Protein AF-A0A0S9Q7I0-F1 (afdb_monomer_lite)

Sequence (78 aa):
MHAPRERRSCGTPHPPRRRRIEIHATAGPLGADRPADCYVLVGDDYASVLTDLMAAVPSGWVLLSVDVVPDPGESQNR

Foldseek 3Di:
DDDPDDPPPDDPDPPPPLFKKKKWWWKDAPPDPDDIDIDIFIDSDPVVRVVVVVVPHDPRMDIPDMDIDGDPVVPDDD

pLDDT: mean 74.78, std 18.47, range [40.72, 93.56]

Secondary structure (DSSP, 8-state):
-------------PPP----EEEEEEEEETT-SSPPEEEEEEES-HHHHHHHHHHHSPTTEEEEEEEEE--GGGS---

Radius of gyration: 22.13 Å; chains: 1; bounding box: 40×27×78 Å

Structure (mmCIF, N/CA/C/O backbone):
data_AF-A0A0S9Q7I0-F1
#
_entry.id   AF-A0A0S9Q7I0-F1
#
loop_
_atom_site.group_PDB
_atom_site.id
_atom_site.type_symbol
_atom_site.label_atom_id
_atom_site.label_alt_id
_atom_site.label_comp_id
_atom_site.label_asym_id
_atom_site.label_entity_id
_atom_site.label_seq_id
_atom_site.pdbx_PDB_ins_code
_atom_site.Cartn_x
_atom_site.Cartn_y
_atom_site.Cartn_z
_atom_site.occupancy
_atom_site.B_iso_or_equiv
_atom_site.auth_seq_id
_atom_site.auth_comp_id
_atom_site.auth_asym_id
_atom_site.auth_atom_id
_atom_site.pdbx_PDB_model_num
ATOM 1 N N . MET A 1 1 ? 28.483 3.887 -62.828 1.00 40.72 1 MET A N 1
ATOM 2 C CA . MET A 1 1 ? 28.533 2.864 -61.761 1.00 40.72 1 MET A CA 1
ATOM 3 C C . MET A 1 1 ? 27.833 3.446 -60.538 1.00 40.72 1 MET A C 1
ATOM 5 O O . MET A 1 1 ? 28.441 4.217 -59.812 1.00 40.72 1 MET A O 1
ATOM 9 N N . HIS A 1 2 ? 26.532 3.191 -60.383 1.00 48.41 2 HIS A N 1
ATOM 10 C CA . HIS A 1 2 ? 25.728 3.710 -59.272 1.00 48.41 2 HIS A CA 1
ATOM 11 C C . HIS A 1 2 ? 25.380 2.565 -58.324 1.00 48.41 2 HIS A C 1
ATOM 13 O O . HIS A 1 2 ? 24.660 1.652 -58.710 1.00 48.41 2 HIS A O 1
ATOM 19 N N . ALA A 1 3 ? 25.870 2.641 -57.090 1.00 52.00 3 ALA A N 1
ATOM 20 C CA . ALA A 1 3 ? 25.323 1.898 -55.965 1.00 52.00 3 ALA A CA 1
ATOM 21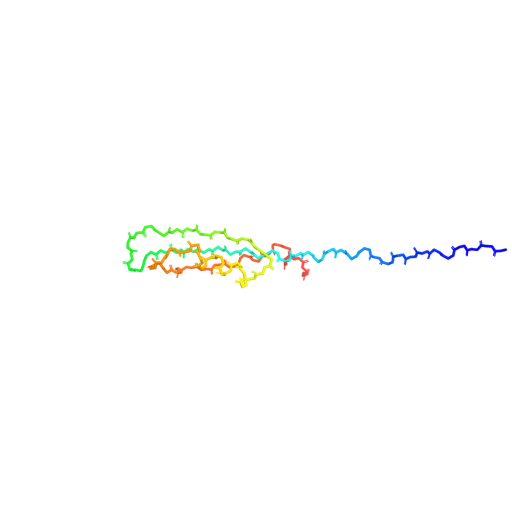 C C . ALA A 1 3 ? 24.819 2.935 -54.949 1.00 52.00 3 ALA A C 1
ATOM 23 O O . ALA A 1 3 ? 25.643 3.618 -54.332 1.00 52.00 3 ALA A O 1
ATOM 24 N N . PRO A 1 4 ? 23.498 3.133 -54.792 1.00 52.47 4 PRO A N 1
ATOM 25 C CA . PRO A 1 4 ? 22.989 3.880 -53.655 1.00 52.47 4 PRO A CA 1
ATOM 26 C C . PRO A 1 4 ? 23.300 3.059 -52.400 1.00 52.47 4 PRO A C 1
ATOM 28 O O . PRO A 1 4 ? 22.774 1.966 -52.212 1.00 52.47 4 PRO A O 1
ATOM 31 N N . ARG A 1 5 ? 24.220 3.560 -51.569 1.00 58.84 5 ARG A N 1
ATOM 32 C CA . ARG A 1 5 ? 24.541 2.954 -50.272 1.00 58.84 5 ARG A CA 1
ATOM 33 C C . ARG A 1 5 ? 23.276 2.987 -49.423 1.00 58.84 5 ARG A C 1
ATOM 35 O O . ARG A 1 5 ? 22.794 4.059 -49.063 1.00 58.84 5 ARG A O 1
ATOM 42 N N . GLU A 1 6 ? 22.739 1.803 -49.162 1.00 53.78 6 GLU A N 1
ATOM 43 C CA . GLU A 1 6 ? 21.593 1.562 -48.299 1.00 53.78 6 GLU A CA 1
ATOM 44 C C . GLU A 1 6 ? 21.723 2.349 -46.990 1.00 53.78 6 GLU A C 1
ATOM 46 O O . GLU A 1 6 ? 22.673 2.181 -46.220 1.00 53.78 6 GLU A O 1
ATOM 51 N N . ARG A 1 7 ? 20.727 3.197 -46.718 1.00 49.91 7 ARG A N 1
ATOM 52 C CA . ARG A 1 7 ? 20.443 3.699 -45.375 1.00 49.91 7 ARG A CA 1
ATOM 53 C C . ARG A 1 7 ? 20.048 2.499 -44.514 1.00 49.91 7 ARG A C 1
ATOM 55 O O . ARG A 1 7 ? 18.872 2.175 -44.388 1.00 49.91 7 ARG A O 1
ATOM 62 N N . ARG A 1 8 ? 21.027 1.847 -43.888 1.00 51.53 8 ARG A N 1
ATOM 63 C CA . ARG A 1 8 ? 20.762 1.053 -42.688 1.00 51.53 8 ARG A CA 1
ATOM 64 C C . ARG A 1 8 ? 20.415 2.036 -41.578 1.00 51.53 8 ARG A C 1
ATOM 66 O O . ARG A 1 8 ? 21.288 2.507 -40.856 1.00 51.53 8 ARG A O 1
ATOM 73 N N . SER A 1 9 ? 19.134 2.377 -41.466 1.00 44.75 9 SER A N 1
ATOM 74 C CA . SER A 1 9 ? 18.578 2.801 -40.185 1.00 44.75 9 SER A CA 1
ATOM 75 C C . SER A 1 9 ? 18.713 1.603 -39.253 1.00 44.75 9 SER A C 1
ATOM 77 O O . SER A 1 9 ? 17.872 0.709 -39.240 1.00 44.75 9 SER A O 1
ATOM 79 N N . CYS A 1 10 ? 19.850 1.527 -38.562 1.00 54.19 10 CYS A N 1
ATOM 80 C CA . CYS A 1 10 ? 20.063 0.567 -37.498 1.00 54.19 10 CYS A CA 1
ATOM 81 C C . CYS A 1 10 ? 18.964 0.770 -36.460 1.00 54.19 10 CYS A C 1
ATOM 83 O O . CYS A 1 10 ? 18.895 1.836 -35.861 1.00 54.19 10 CYS A O 1
ATOM 85 N N . GLY A 1 11 ? 18.132 -0.261 -36.304 1.00 42.91 11 GLY A N 1
ATOM 86 C CA . GLY A 1 11 ? 17.273 -0.508 -35.157 1.00 42.91 11 GLY A CA 1
ATOM 87 C C . GLY A 1 11 ? 16.343 0.639 -34.801 1.00 42.91 11 GLY A C 1
ATOM 88 O O . GLY A 1 11 ? 16.727 1.568 -34.099 1.00 42.91 11 GLY A O 1
ATOM 89 N N . THR A 1 12 ? 15.062 0.505 -35.139 1.00 52.75 12 THR A N 1
ATOM 90 C CA . THR A 1 12 ? 14.035 1.022 -34.233 1.00 52.75 12 THR A CA 1
ATOM 91 C C . THR A 1 12 ? 14.432 0.538 -32.835 1.00 52.75 12 THR A C 1
ATOM 93 O O . THR A 1 12 ? 14.559 -0.682 -32.670 1.00 52.75 12 THR A O 1
ATOM 96 N N . PRO A 1 13 ? 14.732 1.419 -31.859 1.00 52.81 13 PRO A N 1
ATOM 97 C CA . PRO A 1 13 ? 14.947 0.957 -30.503 1.00 52.81 13 PRO A CA 1
ATOM 98 C C . PRO A 1 13 ? 13.670 0.209 -30.152 1.00 52.81 13 PRO A C 1
ATOM 100 O O . PRO A 1 13 ? 12.586 0.793 -30.174 1.00 52.81 13 PRO A O 1
ATOM 103 N N . HIS A 1 14 ? 13.775 -1.103 -29.935 1.00 48.38 14 HIS A N 1
ATOM 104 C CA . HIS A 1 14 ? 12.704 -1.815 -29.262 1.00 48.38 14 HIS A CA 1
ATOM 105 C C . HIS A 1 14 ? 12.465 -0.984 -28.001 1.00 48.38 14 HIS A C 1
ATOM 107 O O . HIS A 1 14 ? 13.436 -0.785 -27.258 1.00 48.38 14 HIS A O 1
ATOM 113 N N . PRO A 1 15 ? 11.269 -0.393 -27.798 1.00 50.94 15 PRO A N 1
ATOM 114 C CA . PRO A 1 15 ? 11.025 0.336 -26.569 1.00 50.94 15 PRO A CA 1
ATOM 115 C C . PRO A 1 15 ? 11.403 -0.634 -25.453 1.00 50.94 15 PRO A C 1
ATOM 117 O O . PRO A 1 15 ? 11.030 -1.812 -25.556 1.00 50.94 15 PRO A O 1
ATOM 120 N N . PRO A 1 16 ? 12.228 -0.214 -24.474 1.00 53.09 16 PRO A N 1
ATOM 121 C CA . PRO A 1 16 ? 12.614 -1.109 -23.396 1.00 53.09 16 PRO A CA 1
ATOM 122 C C . PRO A 1 16 ? 11.318 -1.726 -22.891 1.00 53.09 16 PRO A C 1
ATOM 12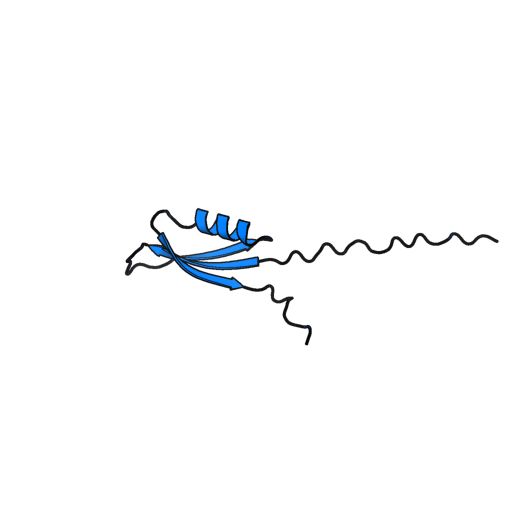4 O O . PRO A 1 16 ? 10.368 -0.979 -22.644 1.00 53.09 16 PRO A O 1
ATOM 127 N N . ARG A 1 17 ? 11.230 -3.068 -22.863 1.00 56.91 17 ARG A N 1
ATOM 128 C CA . ARG A 1 17 ? 10.123 -3.761 -22.198 1.00 56.91 17 ARG A CA 1
ATOM 129 C C . ARG A 1 17 ? 10.075 -3.135 -20.815 1.00 56.91 17 ARG A C 1
ATOM 131 O O . ARG A 1 17 ? 10.965 -3.396 -20.008 1.00 56.91 17 ARG A O 1
ATOM 138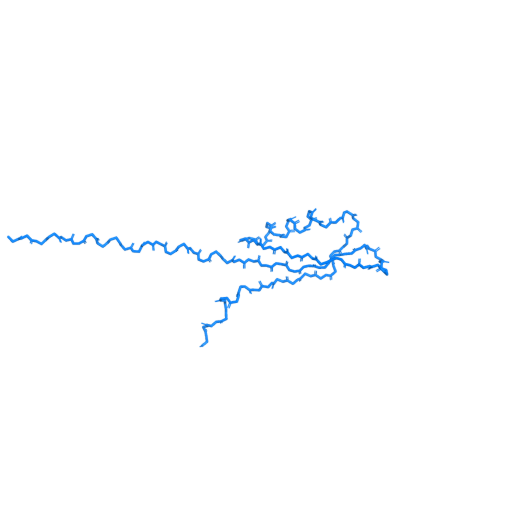 N N . ARG A 1 18 ? 9.151 -2.193 -20.607 1.00 59.91 18 ARG A N 1
ATOM 139 C CA . ARG A 1 18 ? 9.038 -1.489 -19.339 1.00 59.91 18 ARG A CA 1
ATOM 140 C C . ARG A 1 18 ? 8.744 -2.590 -18.344 1.00 59.91 18 ARG A C 1
ATOM 142 O O . ARG A 1 18 ? 7.745 -3.289 -18.504 1.00 59.91 18 ARG A O 1
ATOM 149 N N . ARG A 1 19 ? 9.699 -2.839 -17.447 1.00 66.75 19 ARG A N 1
ATOM 150 C CA . ARG A 1 19 ? 9.563 -3.851 -16.407 1.00 66.75 19 ARG A CA 1
ATOM 151 C C . ARG A 1 19 ? 8.351 -3.426 -15.597 1.00 66.75 19 ARG A C 1
ATOM 153 O O . ARG A 1 19 ? 8.408 -2.410 -14.91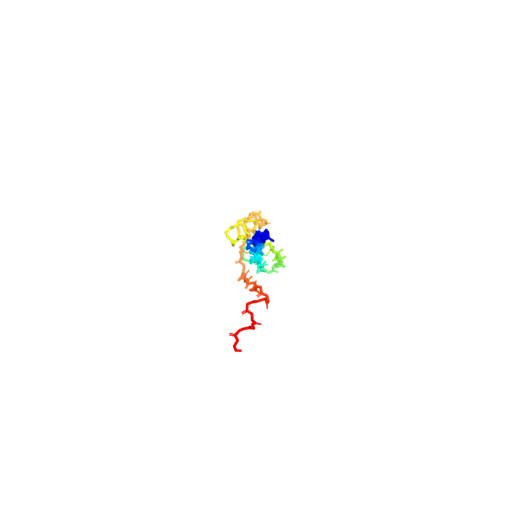2 1.00 66.75 19 ARG A O 1
ATOM 160 N N . ARG A 1 20 ? 7.243 -4.139 -15.776 1.00 77.81 20 ARG A N 1
ATOM 161 C CA . ARG A 1 20 ? 6.038 -3.890 -15.001 1.00 77.81 20 ARG A CA 1
ATOM 162 C C . ARG A 1 20 ? 6.281 -4.476 -13.624 1.00 77.81 20 ARG A C 1
ATOM 164 O O . ARG A 1 20 ? 6.720 -5.615 -13.498 1.00 77.81 20 ARG A O 1
ATOM 171 N N . ILE A 1 21 ? 6.056 -3.657 -12.616 1.00 85.62 21 ILE A N 1
ATOM 172 C CA . ILE A 1 21 ? 6.158 -4.009 -11.212 1.00 85.62 21 ILE A CA 1
ATOM 173 C C . ILE A 1 21 ? 4.731 -4.148 -10.723 1.00 85.62 21 ILE A C 1
ATOM 175 O O . ILE A 1 21 ? 3.942 -3.208 -10.821 1.00 85.62 21 ILE A O 1
ATOM 179 N N . GLU A 1 22 ? 4.408 -5.328 -10.224 1.00 89.94 22 GLU A N 1
ATOM 180 C CA . GLU A 1 22 ? 3.127 -5.623 -9.611 1.00 89.94 22 GLU A CA 1
ATOM 181 C C . GLU A 1 22 ? 3.352 -5.823 -8.112 1.00 89.94 22 GLU A C 1
ATOM 183 O O . GLU A 1 22 ? 4.220 -6.591 -7.701 1.00 89.94 22 GLU A O 1
ATOM 188 N N . ILE A 1 23 ? 2.612 -5.082 -7.292 1.00 91.56 23 ILE A N 1
ATOM 189 C CA . ILE A 1 23 ? 2.663 -5.162 -5.835 1.00 91.56 23 ILE A CA 1
ATOM 190 C C . ILE A 1 23 ? 1.326 -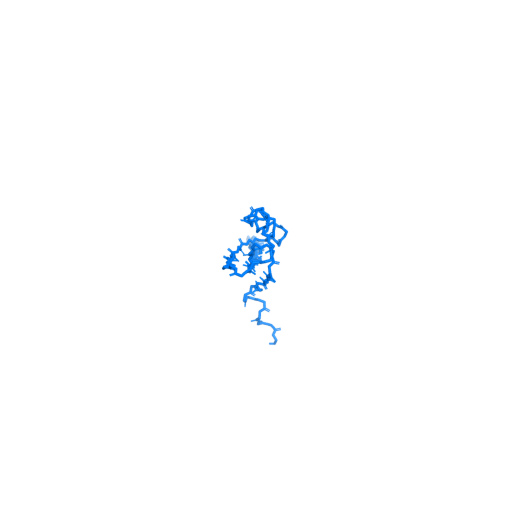5.702 -5.346 1.00 91.56 23 ILE A C 1
ATOM 192 O O . ILE A 1 23 ? 0.274 -5.133 -5.639 1.00 91.56 23 ILE A O 1
ATOM 196 N N . HIS A 1 24 ? 1.382 -6.796 -4.595 1.00 93.19 24 HIS A N 1
ATOM 197 C CA . HIS A 1 24 ? 0.261 -7.378 -3.868 1.00 93.19 24 HIS A CA 1
ATOM 198 C C . HIS A 1 24 ? 0.447 -7.042 -2.399 1.00 93.19 24 HIS A C 1
ATOM 200 O O . HIS A 1 24 ? 1.442 -7.423 -1.794 1.00 93.19 24 HIS A O 1
ATOM 206 N N . ALA A 1 25 ? -0.489 -6.324 -1.804 1.00 93.12 25 ALA A N 1
ATOM 207 C CA . ALA A 1 25 ? -0.403 -5.932 -0.410 1.00 93.12 25 ALA A CA 1
ATOM 208 C C . ALA A 1 25 ? -1.681 -6.280 0.334 1.00 93.12 25 ALA A C 1
ATOM 210 O O . ALA A 1 25 ? -2.766 -6.264 -0.236 1.00 93.12 25 ALA A O 1
ATOM 211 N N . THR A 1 26 ? -1.554 -6.546 1.626 1.00 92.75 26 THR A N 1
ATOM 212 C CA . THR A 1 26 ? -2.699 -6.712 2.518 1.00 92.75 26 THR A CA 1
ATOM 213 C C . THR A 1 26 ? -2.627 -5.629 3.580 1.00 92.75 26 THR A C 1
ATOM 215 O O . THR A 1 26 ? -1.582 -5.473 4.216 1.00 92.75 26 THR A O 1
ATOM 218 N N . ALA A 1 27 ? -3.711 -4.884 3.791 1.00 93.31 27 ALA A N 1
ATOM 219 C CA . ALA A 1 27 ? -3.785 -3.860 4.828 1.00 93.31 27 ALA A CA 1
ATOM 220 C C . ALA A 1 27 ? -5.018 -4.051 5.708 1.00 93.31 27 ALA A C 1
ATOM 222 O O . ALA A 1 27 ? -6.073 -4.469 5.237 1.00 93.31 27 ALA A O 1
ATOM 223 N N . GLY A 1 28 ? -4.892 -3.721 6.989 1.00 92.06 28 GLY A N 1
ATOM 224 C CA . GLY A 1 28 ? -5.985 -3.844 7.949 1.00 92.06 28 GLY A CA 1
ATOM 225 C C . GLY A 1 28 ? -5.833 -2.898 9.140 1.00 92.06 28 GLY A C 1
ATOM 226 O O . GLY A 1 28 ? -4.753 -2.346 9.357 1.00 92.06 28 GLY A O 1
ATOM 227 N N . PRO A 1 29 ? -6.896 -2.685 9.930 1.00 90.56 29 PRO A N 1
ATOM 228 C CA . PRO A 1 29 ? -6.839 -1.816 11.099 1.00 90.56 29 PRO A CA 1
ATOM 229 C C . PRO A 1 29 ? -5.870 -2.344 12.168 1.00 90.56 29 PRO A C 1
ATOM 231 O O . PRO A 1 29 ? -5.785 -3.550 12.415 1.00 90.56 29 PRO A O 1
ATOM 234 N N . LEU A 1 30 ? -5.156 -1.429 12.835 1.00 80.44 30 LEU A N 1
ATOM 235 C CA . LEU A 1 30 ? -4.208 -1.775 13.896 1.00 80.44 30 LEU A CA 1
ATOM 236 C C . LEU A 1 30 ? -4.935 -2.483 15.058 1.00 80.44 30 LEU A C 1
ATOM 238 O O . LEU A 1 30 ? -5.819 -1.906 15.689 1.00 80.44 30 LEU A O 1
ATOM 242 N N . GLY A 1 31 ? -4.544 -3.726 15.354 1.00 74.50 31 GLY A N 1
ATOM 243 C CA . GLY A 1 31 ? -5.081 -4.502 16.481 1.00 74.50 31 GLY A CA 1
ATOM 244 C C . GLY A 1 31 ? -6.389 -5.249 16.206 1.00 74.50 31 GLY A C 1
ATOM 245 O O . GLY A 1 31 ? -7.093 -5.590 17.154 1.00 74.50 31 GLY A O 1
ATOM 246 N N . ALA A 1 32 ? -6.746 -5.484 14.941 1.00 58.78 32 ALA A N 1
ATOM 247 C CA . ALA A 1 32 ? -8.073 -5.979 14.613 1.00 58.78 32 ALA A CA 1
ATOM 248 C C . ALA A 1 32 ? -8.163 -7.483 14.301 1.00 58.78 32 ALA A C 1
ATOM 250 O O . ALA A 1 32 ? -7.492 -8.005 13.419 1.00 58.78 32 ALA A O 1
ATOM 251 N N . ASP A 1 33 ? -9.151 -8.099 14.952 1.00 65.19 33 ASP A N 1
ATOM 252 C CA . ASP A 1 33 ? -9.896 -9.326 14.619 1.00 65.19 33 ASP A CA 1
ATOM 253 C C . ASP A 1 33 ? -10.838 -9.122 13.397 1.00 65.19 33 ASP A C 1
ATOM 255 O O . ASP A 1 33 ? -11.865 -9.777 13.247 1.00 65.19 33 ASP A O 1
ATOM 259 N N . ARG A 1 34 ? -10.561 -8.118 12.549 1.00 62.00 34 ARG A N 1
ATOM 260 C CA . ARG A 1 34 ? -11.409 -7.698 11.415 1.00 62.00 34 ARG A C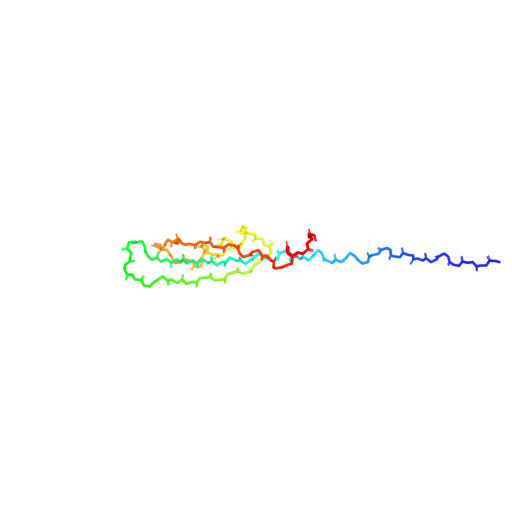A 1
ATOM 261 C C . ARG A 1 34 ? -10.799 -8.111 10.076 1.00 62.00 34 ARG A C 1
ATOM 263 O O . ARG A 1 34 ? -9.587 -8.307 10.013 1.00 62.00 34 ARG A O 1
ATOM 270 N N . PRO A 1 35 ? -11.613 -8.209 9.004 1.00 73.31 35 PRO A N 1
ATOM 271 C CA . PRO A 1 35 ? -11.104 -8.551 7.684 1.00 73.31 35 PRO A CA 1
ATOM 272 C C . PRO A 1 35 ? -10.068 -7.523 7.227 1.00 73.31 35 PRO A C 1
ATOM 274 O O . PRO A 1 35 ? -10.287 -6.316 7.335 1.00 73.31 35 PRO A O 1
ATOM 277 N N . ALA A 1 36 ? -8.937 -8.033 6.750 1.00 87.69 36 ALA A N 1
ATOM 278 C CA . ALA A 1 36 ? -7.950 -7.252 6.030 1.00 87.69 36 ALA A CA 1
ATOM 279 C C . ALA A 1 36 ? -8.339 -7.190 4.548 1.00 87.69 36 ALA A C 1
ATOM 281 O O . ALA A 1 36 ? -8.922 -8.141 4.022 1.00 87.69 36 ALA A O 1
ATOM 282 N N . ASP A 1 37 ? -8.003 -6.087 3.887 1.00 91.12 37 ASP A N 1
ATOM 283 C CA . ASP A 1 37 ? -8.227 -5.908 2.456 1.00 91.12 37 ASP A CA 1
ATOM 284 C C . ASP A 1 37 ? -6.954 -6.185 1.666 1.00 91.12 37 ASP A C 1
ATOM 286 O O . ASP A 1 37 ? -5.844 -5.855 2.098 1.00 91.12 37 ASP A O 1
ATOM 290 N N . CYS A 1 38 ? -7.139 -6.767 0.483 1.00 92.75 38 CYS A N 1
ATOM 291 C CA . CYS A 1 38 ? -6.074 -7.028 -0.473 1.00 92.75 38 CYS A CA 1
ATOM 292 C C . CYS A 1 38 ? -6.035 -5.925 -1.537 1.00 92.75 38 CYS A C 1
ATOM 294 O O . CYS A 1 38 ? -7.057 -5.567 -2.121 1.00 92.75 38 CYS A O 1
ATOM 296 N N . TYR A 1 39 ? -4.835 -5.446 -1.835 1.00 91.75 39 TYR A N 1
ATOM 297 C CA . TYR A 1 39 ? -4.537 -4.398 -2.798 1.00 91.75 39 TYR A CA 1
ATOM 298 C C . TYR A 1 39 ? -3.598 -4.970 -3.856 1.00 91.75 39 TYR A C 1
ATOM 300 O O . TYR A 1 39 ? -2.579 -5.570 -3.522 1.00 91.75 39 TYR A O 1
ATOM 308 N N . VAL A 1 40 ? -3.929 -4.774 -5.130 1.00 92.88 40 VAL A N 1
ATOM 309 C CA . VAL A 1 40 ? -3.067 -5.150 -6.256 1.00 92.88 40 VAL A CA 1
ATOM 310 C C . VAL A 1 40 ? -2.844 -3.914 -7.106 1.00 92.88 40 VAL A C 1
ATOM 312 O O . VAL A 1 40 ? -3.796 -3.360 -7.655 1.00 92.88 40 VAL A O 1
ATOM 315 N N . LEU A 1 41 ? -1.592 -3.475 -7.198 1.00 91.75 41 LEU A N 1
ATOM 316 C CA . LEU A 1 41 ? -1.210 -2.304 -7.974 1.00 91.75 41 LEU A CA 1
ATOM 317 C C . LEU A 1 41 ? -0.123 -2.672 -8.973 1.00 91.75 41 LEU A C 1
ATOM 319 O O . LEU A 1 41 ? 0.812 -3.397 -8.647 1.00 91.75 41 LEU A O 1
ATOM 323 N N . VAL A 1 42 ? -0.234 -2.136 -10.186 1.00 89.56 42 VAL A N 1
ATOM 324 C CA . VAL A 1 42 ? 0.716 -2.379 -11.274 1.00 89.56 42 VAL A CA 1
ATOM 325 C C . VAL A 1 42 ? 1.231 -1.045 -11.785 1.00 89.56 42 VAL A C 1
ATOM 327 O O . VAL A 1 42 ? 0.446 -0.154 -12.108 1.00 89.56 42 VAL A O 1
ATOM 330 N N . GLY A 1 43 ? 2.545 -0.915 -11.915 1.00 88.06 43 GLY A N 1
ATOM 331 C CA . GLY A 1 43 ? 3.161 0.271 -12.495 1.00 88.06 43 GLY A CA 1
ATOM 332 C C . GLY A 1 43 ? 4.546 0.005 -13.056 1.00 88.06 43 GLY A C 1
ATOM 333 O O . GLY A 1 43 ? 5.043 -1.115 -13.044 1.00 88.06 43 GLY A O 1
ATOM 334 N N . ASP A 1 44 ? 5.165 1.053 -13.587 1.00 85.69 44 ASP A N 1
ATOM 335 C CA . ASP A 1 44 ? 6.497 0.975 -14.198 1.00 85.69 44 ASP A CA 1
ATOM 336 C C . ASP A 1 44 ? 7.631 1.295 -13.196 1.00 85.69 44 ASP A C 1
ATOM 338 O O . ASP A 1 44 ? 8.806 1.165 -13.533 1.00 85.69 44 ASP A O 1
ATOM 342 N N . ASP A 1 45 ? 7.293 1.748 -11.981 1.00 86.38 45 ASP A N 1
ATOM 343 C CA . ASP A 1 45 ? 8.236 2.221 -10.960 1.00 86.38 45 ASP A CA 1
ATOM 344 C C . ASP A 1 45 ? 7.780 1.831 -9.545 1.00 86.38 45 ASP A C 1
ATOM 346 O O . ASP A 1 45 ? 6.658 2.131 -9.140 1.00 86.38 45 ASP A O 1
ATOM 350 N N . TYR A 1 46 ? 8.668 1.197 -8.772 1.00 84.38 46 TYR A N 1
ATOM 351 C CA . TYR A 1 46 ? 8.352 0.690 -7.433 1.00 84.38 46 TYR A CA 1
ATOM 352 C C . TYR A 1 46 ? 7.951 1.812 -6.471 1.00 84.38 46 TYR A C 1
ATOM 354 O O . TYR A 1 46 ? 6.988 1.661 -5.726 1.00 84.38 46 TYR A O 1
ATOM 362 N N . ALA A 1 47 ? 8.666 2.941 -6.489 1.00 89.69 47 ALA A N 1
ATOM 363 C CA . ALA A 1 47 ? 8.403 4.041 -5.564 1.00 89.69 47 ALA A CA 1
ATOM 364 C C . ALA A 1 47 ? 7.033 4.680 -5.828 1.00 89.69 47 ALA A C 1
ATOM 366 O O . ALA A 1 47 ? 6.300 4.983 -4.886 1.00 89.69 47 ALA A O 1
ATOM 367 N N . SER A 1 48 ? 6.663 4.825 -7.098 1.00 89.69 48 SER A N 1
ATOM 368 C CA . SER A 1 48 ? 5.362 5.341 -7.523 1.00 89.69 48 SER A CA 1
ATOM 369 C C . SER A 1 48 ? 4.232 4.393 -7.126 1.00 89.69 48 SER A C 1
ATOM 371 O O . SER A 1 48 ? 3.255 4.833 -6.528 1.00 89.69 48 SER A O 1
ATOM 373 N N . VAL A 1 49 ? 4.387 3.088 -7.381 1.00 90.56 49 VAL A N 1
ATOM 374 C CA . VAL A 1 49 ? 3.382 2.073 -7.016 1.00 90.56 49 VAL A CA 1
ATOM 375 C C . VAL A 1 49 ? 3.228 1.967 -5.498 1.00 90.56 49 VAL A C 1
ATOM 377 O O . VAL A 1 49 ? 2.111 1.895 -4.997 1.00 90.56 49 VAL A O 1
ATOM 380 N N . LEU A 1 50 ? 4.331 2.019 -4.745 1.00 90.00 50 LEU A N 1
ATOM 381 C CA . LEU A 1 50 ? 4.290 2.026 -3.284 1.00 90.00 50 LEU A CA 1
ATOM 382 C C . LEU A 1 50 ? 3.626 3.298 -2.741 1.00 90.00 50 LEU A C 1
ATOM 384 O O . LEU A 1 50 ? 2.891 3.236 -1.761 1.00 90.00 50 LEU A O 1
ATOM 388 N N . THR A 1 51 ? 3.865 4.448 -3.373 1.00 92.88 51 THR A N 1
ATOM 389 C CA . THR A 1 51 ? 3.219 5.712 -2.993 1.00 92.88 51 THR A CA 1
ATOM 390 C C . THR A 1 51 ? 1.709 5.642 -3.202 1.00 92.88 51 THR A C 1
ATOM 392 O O . THR A 1 51 ? 0.958 6.039 -2.314 1.00 92.88 51 THR A O 1
ATOM 395 N N . ASP A 1 52 ? 1.266 5.096 -4.336 1.00 92.50 52 ASP A N 1
ATOM 396 C CA . ASP A 1 52 ? -0.155 4.895 -4.633 1.00 92.50 52 ASP A CA 1
ATOM 397 C C . ASP A 1 52 ? -0.795 3.905 -3.648 1.00 92.50 52 ASP A C 1
ATOM 399 O O . ASP A 1 52 ? -1.848 4.190 -3.081 1.00 92.50 52 ASP A O 1
ATOM 403 N N . LEU A 1 53 ? -0.092 2.812 -3.320 1.00 92.50 53 LEU A N 1
ATOM 404 C CA . LEU A 1 53 ? -0.518 1.861 -2.290 1.00 92.50 53 LEU A CA 1
ATOM 405 C C . LEU A 1 53 ? -0.705 2.555 -0.935 1.00 92.50 53 LEU A C 1
ATOM 407 O O . LEU A 1 53 ? -1.749 2.412 -0.307 1.00 92.50 53 LEU A O 1
ATOM 411 N N . MET A 1 54 ? 0.285 3.325 -0.483 1.00 92.06 54 MET A N 1
ATOM 412 C CA . MET A 1 54 ? 0.207 4.037 0.796 1.00 92.06 54 MET A CA 1
ATOM 413 C C . MET A 1 54 ? -0.903 5.094 0.817 1.00 92.06 54 MET A C 1
ATOM 415 O O . MET A 1 54 ? -1.454 5.363 1.880 1.00 92.06 54 MET A O 1
ATOM 419 N N . ALA A 1 55 ? -1.236 5.684 -0.333 1.00 93.56 55 ALA A N 1
ATOM 420 C CA . ALA A 1 55 ? -2.351 6.617 -0.465 1.00 93.56 55 ALA A CA 1
ATOM 421 C C . ALA A 1 55 ? -3.719 5.910 -0.491 1.00 93.56 55 ALA A C 1
ATOM 423 O O . ALA A 1 55 ? -4.706 6.478 -0.025 1.00 93.56 55 ALA A O 1
ATOM 424 N N . ALA A 1 56 ? -3.781 4.686 -1.024 1.00 91.31 56 ALA A N 1
ATOM 425 C CA . ALA A 1 56 ? -4.991 3.869 -1.072 1.00 91.31 56 ALA A CA 1
ATOM 426 C C . ALA A 1 56 ? -5.344 3.248 0.289 1.00 91.31 56 ALA A C 1
ATOM 428 O O . ALA A 1 56 ? -6.523 3.038 0.579 1.00 91.31 56 ALA A O 1
ATOM 429 N N . VAL A 1 57 ? -4.344 2.963 1.129 1.00 90.94 57 VAL A N 1
ATOM 430 C CA . VAL A 1 57 ? -4.559 2.407 2.470 1.00 90.94 57 VAL A CA 1
ATOM 431 C C . VAL A 1 57 ? -5.214 3.457 3.384 1.00 90.94 57 VAL A C 1
ATOM 433 O O . VAL A 1 57 ? -4.662 4.544 3.566 1.00 90.94 57 VAL A O 1
ATOM 436 N N . PRO A 1 58 ? -6.367 3.149 4.013 1.00 89.94 58 PRO A N 1
ATOM 437 C CA . PRO A 1 58 ? -7.040 4.084 4.906 1.00 89.94 58 PRO A CA 1
ATOM 438 C C . PRO A 1 58 ? -6.178 4.514 6.096 1.00 89.94 58 PRO A C 1
ATOM 440 O O . PRO A 1 58 ? -5.452 3.723 6.701 1.00 89.94 58 PRO A O 1
ATOM 443 N N . SER A 1 59 ? -6.331 5.770 6.511 1.00 88.00 59 SER A N 1
ATOM 444 C CA . SER A 1 59 ? -5.674 6.305 7.704 1.00 88.00 59 SER A CA 1
ATOM 445 C C . SER A 1 59 ? -6.001 5.461 8.944 1.00 88.00 59 SER A C 1
ATOM 447 O O . SER A 1 59 ? -7.167 5.231 9.262 1.00 88.00 59 SER A O 1
ATOM 449 N N . GLY A 1 60 ? -4.971 5.025 9.674 1.00 86.94 60 GLY A N 1
ATOM 450 C CA . GLY A 1 60 ? -5.117 4.162 10.855 1.00 86.94 60 GLY A CA 1
ATOM 451 C C . GLY A 1 60 ? -5.078 2.659 10.554 1.00 86.94 60 GLY A C 1
ATOM 452 O O . GLY A 1 60 ? -5.156 1.850 11.481 1.00 86.94 60 GLY A O 1
ATOM 453 N N . TRP A 1 61 ? -4.936 2.278 9.283 1.00 91.62 61 TRP A N 1
ATOM 454 C CA . TRP A 1 61 ? -4.630 0.910 8.882 1.00 91.62 61 TRP A CA 1
ATOM 455 C C . TRP A 1 61 ? -3.121 0.724 8.746 1.00 91.62 61 TRP A C 1
ATOM 457 O O . TRP A 1 61 ? -2.367 1.676 8.549 1.00 91.62 61 TRP A O 1
ATOM 467 N N . VAL A 1 62 ? -2.685 -0.522 8.876 1.00 90.75 62 VAL A N 1
ATOM 468 C CA . VAL A 1 62 ? -1.297 -0.936 8.698 1.00 90.75 62 VAL A CA 1
ATOM 469 C C . VAL A 1 62 ? -1.183 -1.952 7.580 1.00 90.75 62 VAL A C 1
ATOM 471 O O . VAL A 1 62 ? -2.075 -2.777 7.378 1.00 90.75 62 VAL A O 1
ATOM 474 N N . LEU A 1 63 ? -0.055 -1.901 6.876 1.00 90.88 63 LEU A N 1
ATOM 475 C CA . LEU A 1 63 ? 0.345 -2.954 5.954 1.00 90.88 63 LEU A CA 1
ATOM 476 C C . LEU A 1 63 ? 0.736 -4.195 6.760 1.00 90.88 63 LEU A C 1
ATOM 478 O O . LEU A 1 63 ? 1.601 -4.133 7.633 1.00 90.88 63 LEU A O 1
ATOM 482 N N . LEU A 1 64 ? 0.077 -5.309 6.463 1.00 89.88 64 LEU A N 1
ATOM 483 C CA . LEU A 1 64 ? 0.304 -6.610 7.087 1.00 89.88 64 LEU A CA 1
ATOM 484 C C . LEU A 1 64 ? 1.279 -7.452 6.260 1.00 89.88 64 LEU A C 1
ATOM 486 O O . LEU A 1 64 ? 2.146 -8.122 6.813 1.00 89.88 64 LEU A O 1
ATOM 490 N N . SER A 1 65 ? 1.149 -7.400 4.934 1.00 89.94 65 SER A N 1
ATOM 491 C CA . SER A 1 65 ? 2.034 -8.082 3.991 1.00 89.94 65 SER A CA 1
ATOM 492 C C . SER A 1 65 ? 2.184 -7.257 2.721 1.00 89.94 65 SER A C 1
ATOM 494 O O . SER A 1 65 ? 1.236 -6.592 2.302 1.00 89.94 65 SER A O 1
ATOM 496 N N . VAL A 1 66 ? 3.358 -7.321 2.099 1.00 89.75 66 VAL A N 1
ATOM 497 C CA . VAL A 1 66 ? 3.621 -6.745 0.779 1.00 89.75 66 VAL A CA 1
ATOM 498 C C . VAL A 1 66 ? 4.504 -7.724 0.017 1.00 89.75 66 VAL A C 1
ATOM 500 O O . VAL A 1 66 ? 5.621 -8.006 0.444 1.00 89.75 66 VAL A O 1
ATOM 503 N N . ASP A 1 67 ? 3.995 -8.217 -1.101 1.00 90.88 67 ASP A N 1
ATOM 504 C CA . ASP A 1 67 ? 4.685 -9.082 -2.045 1.00 90.88 67 ASP A CA 1
ATOM 505 C C . ASP A 1 67 ? 4.865 -8.333 -3.363 1.00 90.88 67 ASP A C 1
ATOM 507 O O . ASP A 1 67 ? 3.935 -7.721 -3.889 1.00 90.88 67 ASP A O 1
ATOM 511 N N . VAL A 1 68 ? 6.081 -8.365 -3.898 1.00 87.38 68 VAL A N 1
ATOM 512 C CA . VAL A 1 68 ? 6.381 -7.799 -5.213 1.00 87.38 68 VAL A CA 1
ATOM 513 C C . VAL A 1 68 ? 6.465 -8.959 -6.183 1.00 87.38 68 VAL A C 1
ATOM 515 O O . VAL A 1 68 ? 7.370 -9.786 -6.081 1.00 87.38 68 VAL A O 1
ATOM 518 N N . VAL A 1 69 ? 5.527 -9.021 -7.122 1.00 83.62 69 VAL A N 1
ATOM 519 C CA . VAL A 1 69 ? 5.501 -10.059 -8.146 1.00 83.62 69 VAL A CA 1
ATOM 520 C C . VAL A 1 69 ? 6.498 -9.660 -9.236 1.00 83.62 69 VAL A C 1
ATOM 522 O O . VAL A 1 69 ? 6.300 -8.640 -9.908 1.00 83.62 69 VAL A O 1
ATOM 525 N N . PRO A 1 70 ? 7.603 -10.408 -9.416 1.00 67.44 70 PRO A N 1
ATOM 526 C CA . PRO A 1 70 ? 8.521 -10.143 -10.509 1.00 67.44 70 PRO A CA 1
ATOM 527 C C . PRO A 1 70 ? 7.827 -10.438 -11.841 1.00 67.44 70 PRO A C 1
ATOM 529 O O . PRO A 1 70 ? 7.078 -11.409 -11.961 1.00 67.44 70 PRO A O 1
ATOM 532 N N . ASP A 1 71 ? 8.105 -9.617 -12.856 1.00 64.25 71 ASP A N 1
ATOM 533 C CA . ASP A 1 71 ? 7.627 -9.861 -14.216 1.00 64.25 71 ASP A CA 1
ATOM 534 C C . ASP A 1 71 ? 8.013 -11.294 -14.644 1.00 64.25 71 ASP A C 1
ATOM 536 O O . ASP A 1 71 ? 9.196 -11.658 -14.569 1.00 64.25 71 ASP A O 1
ATOM 540 N N . PRO A 1 72 ? 7.060 -12.129 -15.107 1.00 56.25 72 PRO A N 1
ATOM 541 C CA . PRO A 1 72 ? 7.348 -13.509 -15.503 1.00 56.25 72 PRO A CA 1
ATOM 542 C C . PRO A 1 72 ? 8.340 -13.609 -16.680 1.00 56.25 72 PRO A C 1
ATOM 544 O O . PRO A 1 72 ? 8.784 -14.704 -17.021 1.00 56.25 72 PRO A O 1
ATOM 547 N N . GLY A 1 73 ? 8.734 -12.487 -17.296 1.00 51.47 73 GLY A N 1
ATOM 548 C CA . GLY A 1 73 ? 9.783 -12.397 -18.305 1.00 51.47 73 GLY A CA 1
ATOM 549 C C . GLY A 1 73 ? 11.225 -12.444 -17.780 1.00 51.47 73 GLY A C 1
ATOM 550 O O . GLY A 1 73 ? 12.130 -12.559 -18.603 1.00 51.47 73 GLY A O 1
ATOM 551 N N . GLU A 1 74 ? 11.469 -12.403 -16.463 1.00 48.00 74 GLU A N 1
ATOM 552 C CA . GLU A 1 74 ? 12.815 -12.565 -15.863 1.00 48.00 74 GLU A CA 1
ATOM 553 C C . GLU A 1 74 ? 13.148 -14.029 -15.498 1.00 48.00 74 GLU A C 1
ATOM 555 O O . GLU A 1 74 ? 14.149 -14.305 -14.842 1.00 48.00 74 GLU A O 1
ATOM 560 N N . SER A 1 75 ? 12.340 -15.000 -15.938 1.00 50.34 75 SER A N 1
ATOM 561 C CA . SER A 1 75 ? 12.631 -16.436 -15.809 1.00 50.34 75 SER A CA 1
ATOM 562 C C . SER A 1 75 ? 12.672 -17.106 -17.179 1.00 50.34 75 SER A C 1
ATOM 564 O O . SER A 1 75 ? 11.682 -17.684 -17.608 1.00 50.34 75 SER A O 1
ATOM 566 N N . GLN A 1 76 ? 13.808 -16.996 -17.878 1.00 46.22 76 GLN A N 1
ATOM 567 C CA . GLN A 1 76 ? 14.296 -17.932 -18.912 1.00 46.22 76 GLN A CA 1
ATOM 568 C C . GLN A 1 76 ? 15.620 -17.413 -19.503 1.00 46.22 76 GLN A C 1
ATOM 570 O O . GLN A 1 76 ? 15.710 -17.037 -20.665 1.00 46.22 76 GLN A O 1
ATOM 575 N N . ASN A 1 77 ? 16.676 -17.363 -18.694 1.00 41.12 77 ASN A N 1
ATOM 576 C CA . ASN A 1 77 ? 18.033 -17.391 -19.238 1.00 41.12 77 ASN A CA 1
ATOM 577 C C . ASN A 1 77 ? 18.910 -18.222 -18.305 1.00 41.12 77 ASN A C 1
ATOM 579 O O . ASN A 1 77 ? 19.767 -17.700 -17.591 1.00 41.12 77 ASN A O 1
ATOM 583 N N . ARG A 1 78 ? 18.611 -19.520 -18.264 1.00 45.41 78 ARG A N 1
ATOM 584 C CA . ARG A 1 78 ? 19.516 -20.528 -17.731 1.00 45.41 78 ARG A CA 1
ATOM 585 C C . ARG A 1 78 ? 19.941 -21.442 -18.864 1.00 45.41 78 ARG A C 1
ATOM 587 O O . ARG A 1 78 ? 19.056 -21.764 -19.686 1.00 45.41 78 ARG A O 1
#